Protein 4N1L (pdb70)

GO terms:
  GO:0007283 spermatogenesis (P, IMP)

InterPro domains:
  IPR001611 Leucine-rich repeat [PF13516] (727-750)
  IPR001611 Leucine-rich repeat [PF13516] (898-921)
  IPR001611 Leucine-rich repeat [PF13516] (955-975)
  IPR004020 DAPIN domain [PF02758] (14-89)
  IPR004020 DAPIN domain [PS50824] (1-97)
  IPR004020 DAPIN domain [SM01289] (11-93)
  IPR007111 NACHT nucleoside triphosphat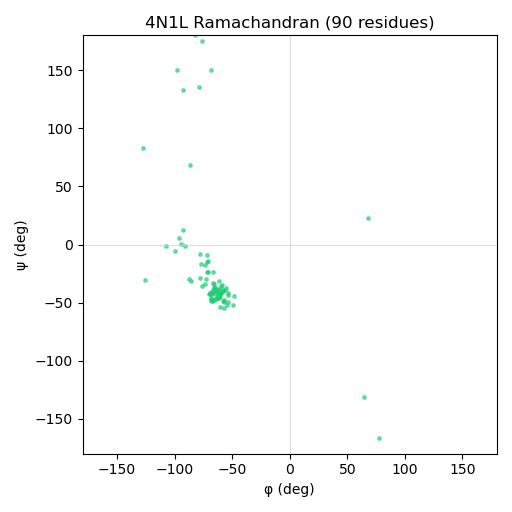ase [PF05729] (178-345)
  IPR007111 NACHT nucleoside triphosphatase [PS50837] (177-381)
  IPR011029 Death-like domain superfamily [G3DSA:1.10.533.10] (1-102)
  IPR011029 Death-like domain superfamily [SSF47986] (8-97)
  IPR027417 P-loop containing nucleoside triphosphate hydrolase [G3DSA:3.40.50.300] (134-325)
  IPR027417 P-loop containing nucleoside triphosphate hydrolase [SSF52540] (150-347)
  IPR032675 Leucine-rich repeat domain superfamily [G3DSA:3.80.10.10] (641-1076)
  IPR041075 NOD1/2, winged helix domain [PF17779] (422-478)
  IPR041267 NACHT, LRR and PYD domains-containing protein, helical domain HD2 [PF17776] (480-597)
  IPR050637 NLRP family, innate immunity and inflammation regulators [PTHR45690] (7-1076)

Foldseek 3Di:
DLCCLVPVQLVVCVVADPVRLQLLLVLVVVVCPDVVHDVCNVQSVPDDSVSNSVSLCVVQPGCRSRVSSLVSCVVVPVVVSVVVVCVVVVVVVVD

CATH classification: 1.10.533.10

Nearest PDB structures (foldseek):
  4n1l-assembly1_A  TM=1.011E+00  e=5.803E-14  Homo sapiens
  4n1j-assembly3_D-2  TM=8.105E-01  e=1.119E-10  Homo sapiens
  4n1k-assembly2_D  TM=8.028E-01  e=1.317E-10  Homo sapiens
  4n1j-assembly3_B  TM=8.018E-01  e=1.468E-10  Homo sapiens
  4n1k-assembly3_A  TM=8.443E-01  e=4.861E-10  Homo sapiens

B-factor: mean 27.58, std 11.86, range [11.33, 104.27]

Solvent-accessible surface area: 6093 Å² total; per-residue (Å²): 122,65,75,17,13,79,122,0,2,51,86,9,0,98,89,4,85,150,135,43,14,86,48,0,20,103,64,0,50,132,58,3,40,127,121,55,23,132,107,4,54,85,52,1,112,156,7,186,41,109,83,0,4,75,12,0,65,135,61,24,83,38,118,134,0,13,46,26,0,34,138,6,0,19,140,25,111,39,117,72,0,24,87,97,1,109,118,53,67,95,168,29,92,158,144

Sequence (95 aa):
SSFFPDFGLLLYLEELNKEELNTFKLFLKETMEPEHGLTPWNEVKKARREDLANLMKKYYPGEKAWSVSSLKIFGKMNRKDLCERAKEEINWSAQL

Radius of gyration: 12.94 Å; Cα contacts (8 Å, |Δi|>4): 64; chains: 1; bounding box: 33×33×27 Å

Secondary structure (DSSP, 8-state):
--HIIIIIHHHHHTTS-HHHHHHHHHHHHHHHTTTS-SHHHHHHHH--HHHHHHHHHHHSTTHHHHHHHHHHHHHTT-HHHHHHHHHHHHHHHH-

Structure (mmCIF, N/CA/C/O backbone):
data_4N1L
#
_entry.id   4N1L
#
_cell.length_a   51.350
_cell.length_b   62.550
_cell.length_c   29.110
_cell.angle_alpha   90.00
_cell.angle_beta   90.00
_cell.angle_gamma   90.00
#
_symmetry.space_group_name_H-M   'P 21 21 2'
#
loop_
_entity.id
_entity.type
_entity.pdbx_description
1 polymer 'NACHT, LRR and PYD domains-containing protein 14'
2 water water
#
loop_
_atom_site.group_PDB
_atom_site.id
_atom_site.type_symbol
_atom_site.label_atom_id
_atom_site.label_alt_id
_atom_site.label_comp_id
_atom_site.label_asym_id
_atom_site.label_entity_id
_atom_site.label_seq_id
_atom_site.pdbx_PDB_ins_code
_atom_site.Cartn_x
_atom_site.Cartn_y
_atom_site.Cartn_z
_atom_site.occupancy
_atom_site.B_iso_or_equiv
_atom_site.auth_seq_id
_atom_site.auth_comp_id
_atom_site.auth_asym_id
_atom_site.auth_atom_id
_atom_site.pdbx_PDB_model_num
ATOM 1 N N . SER A 1 10 ? 8.168 27.596 -5.023 1.00 60.54 7 SER A N 1
ATOM 2 C CA . SER A 1 10 ? 8.290 27.495 -6.472 1.00 65.60 7 SER A CA 1
ATOM 3 C C . SER A 1 10 ? 7.242 26.540 -7.046 1.00 66.25 7 SER A C 1
ATOM 4 O O . SER A 1 10 ? 6.042 26.688 -6.786 1.00 58.96 7 SER A O 1
ATOM 7 N N . SER A 1 11 ? 7.708 25.567 -7.827 1.00 60.32 8 SER A N 1
ATOM 8 C CA . SER A 1 11 ? 6.843 24.579 -8.472 1.00 50.20 8 SER A CA 1
ATOM 9 C C . SER A 1 11 ? 6.757 23.296 -7.645 1.00 38.53 8 SER A C 1
ATOM 10 O O . SER A 1 11 ? 6.157 22.303 -8.064 1.00 28.06 8 SER A O 1
ATOM 13 N N . PHE A 1 12 ? 7.367 23.337 -6.465 1.00 43.49 9 PHE A N 1
ATOM 14 C CA . PHE A 1 12 ? 7.423 22.200 -5.549 1.00 33.07 9 PHE A CA 1
ATOM 15 C C . PHE A 1 12 ? 6.057 21.534 -5.321 1.00 25.56 9 PHE A C 1
ATOM 16 O O . PHE A 1 12 ? 5.920 20.311 -5.342 1.00 19.96 9 PHE A O 1
ATOM 24 N N . PHE A 1 13 ? 5.037 22.341 -5.113 1.00 30.54 10 PHE A N 1
ATOM 25 C CA . PHE A 1 13 ? 3.779 21.797 -4.631 1.00 26.92 10 PHE A CA 1
ATOM 26 C C . PHE A 1 13 ? 3.070 20.897 -5.661 1.00 26.06 10 PHE A C 1
ATOM 27 O O . PHE A 1 13 ? 2.694 19.778 -5.319 1.00 31.10 10 PHE A O 1
ATOM 35 N N . PRO A 1 14 ? 2.938 21.332 -6.929 1.00 30.75 11 PRO A N 1
ATOM 36 C CA . PRO A 1 14 ? 2.399 20.331 -7.863 1.00 31.44 11 PRO A CA 1
ATOM 37 C C . PRO A 1 14 ? 3.366 19.169 -8.154 1.00 33.39 11 PRO A C 1
ATOM 38 O O . PRO A 1 14 ? 2.940 18.005 -8.196 1.00 28.11 11 PRO A O 1
ATOM 42 N N . ASP A 1 15 ? 4.649 19.475 -8.336 1.00 30.58 12 ASP A N 1
ATOM 43 C CA . ASP A 1 15 ? 5.619 18.446 -8.691 1.00 22.66 12 ASP A CA 1
ATOM 44 C C . ASP A 1 15 ? 5.740 17.378 -7.612 1.00 25.53 12 ASP A C 1
ATOM 45 O O . ASP A 1 15 ? 5.725 16.187 -7.918 1.00 22.48 12 ASP A O 1
ATOM 50 N N . PHE A 1 16 ? 5.837 17.805 -6.351 1.00 21.67 13 PHE A N 1
ATOM 51 C CA . PHE A 1 16 ? 6.156 16.886 -5.258 1.00 21.23 13 PHE A CA 1
ATOM 52 C C . PHE A 1 16 ? 5.157 16.910 -4.107 1.00 22.95 13 PHE A C 1
ATOM 53 O O . PHE A 1 16 ? 4.964 15.898 -3.437 1.00 20.29 13 PHE A O 1
ATOM 61 N N . GLY A 1 17 ? 4.545 18.067 -3.872 1.00 25.56 14 GLY A N 1
ATOM 62 C CA . GLY A 1 17 ? 3.716 18.283 -2.694 1.00 26.06 14 GLY A CA 1
ATOM 63 C C . GLY A 1 17 ? 2.516 17.367 -2.577 1.00 19.87 14 GLY A C 1
ATOM 64 O O . GLY A 1 17 ? 2.326 16.712 -1.547 1.00 25.83 14 GLY A O 1
ATOM 65 N N . LEU A 1 18 ? 1.697 17.335 -3.617 1.00 20.03 15 LEU A N 1
ATOM 66 C CA . LEU A 1 18 ? 0.492 16.517 -3.633 1.00 21.88 15 LEU A CA 1
ATOM 67 C C . LEU A 1 18 ? 0.747 15.070 -3.200 1.00 22.87 15 LEU A C 1
ATOM 68 O O . LEU A 1 18 ? 0.055 14.558 -2.330 1.00 15.22 15 LEU A O 1
ATOM 73 N N . LEU A 1 19 ? 1.730 14.415 -3.817 1.00 17.08 16 LEU A N 1
ATOM 74 C CA . LEU A 1 19 ? 2.059 13.036 -3.466 1.00 15.38 16 LEU A CA 1
ATOM 75 C C . LEU A 1 19 ? 2.519 12.928 -2.011 1.00 13.69 16 LEU A C 1
ATOM 76 O O . LEU A 1 19 ? 2.091 12.035 -1.283 1.00 15.15 16 LEU A O 1
ATOM 81 N N . LEU A 1 20 ? 3.392 13.835 -1.586 1.00 14.43 17 LEU A N 1
ATOM 82 C CA . LEU A 1 20 ? 3.900 13.806 -0.219 1.00 18.21 17 LEU A CA 1
ATOM 83 C C . LEU A 1 20 ? 2.749 13.844 0.797 1.00 19.23 17 LEU A C 1
ATOM 84 O O . LEU A 1 20 ? 2.771 13.156 1.823 1.00 16.17 17 LEU A O 1
ATOM 89 N N . TYR A 1 21 ? 1.735 14.640 0.496 1.00 15.87 18 TYR A N 1
ATOM 90 C CA . TYR A 1 21 ? 0.599 14.797 1.411 1.00 17.27 18 TYR A CA 1
ATOM 91 C C . TYR A 1 21 ? -0.335 13.583 1.363 1.00 15.42 18 TYR A C 1
ATOM 92 O O . TYR A 1 21 ? -0.903 13.187 2.374 1.00 22.72 18 TYR A O 1
ATOM 101 N N . LEU A 1 22 ? -0.498 12.998 0.186 1.00 13.54 19 LEU A N 1
ATOM 102 C CA . LEU A 1 22 ? -1.303 11.784 0.049 1.00 17.88 19 LEU A CA 1
ATOM 103 C C . LEU A 1 22 ? -0.699 10.658 0.875 1.00 19.89 19 LEU A C 1
ATOM 104 O O . LEU A 1 22 ? -1.413 9.800 1.402 1.00 18.43 19 LEU A O 1
ATOM 109 N N . GLU A 1 23 ? 0.625 10.679 1.003 1.00 19.09 20 GLU A N 1
ATOM 110 C CA . GLU A 1 23 ? 1.336 9.693 1.812 1.00 17.88 20 GLU A CA 1
ATOM 111 C C . GLU A 1 23 ? 1.135 9.883 3.316 1.00 22.53 20 GLU A C 1
ATOM 112 O O . GLU A 1 23 ? 1.540 9.028 4.094 1.00 23.92 20 GLU A O 1
ATOM 118 N N . GLU A 1 24 ? 0.515 10.988 3.731 1.00 18.03 21 GLU A N 1
ATOM 119 C CA . GLU A 1 24 ? 0.209 11.199 5.145 1.00 22.48 21 GLU A CA 1
ATOM 120 C C . GLU A 1 24 ? -1.206 10.732 5.476 1.00 24.32 21 GLU A C 1
ATOM 121 O O . GLU A 1 24 ? -1.661 10.813 6.621 1.00 18.40 21 GLU A O 1
ATOM 127 N N . LEU A 1 25 ? -1.887 10.225 4.458 1.00 17.94 22 LEU A N 1
ATOM 128 C CA . LEU A 1 25 ? -3.203 9.621 4.615 1.00 20.01 22 LEU A CA 1
ATOM 129 C C . LEU A 1 25 ? -3.037 8.124 4.817 1.00 21.37 22 LEU A C 1
ATOM 130 O O . LEU A 1 25 ? -2.310 7.484 4.060 1.00 18.08 22 LEU A O 1
ATOM 135 N N . ASN A 1 26 ? -3.717 7.554 5.807 1.00 18.25 23 ASN A N 1
ATOM 136 C CA . ASN A 1 26 ? -3.721 6.099 5.960 1.00 22.54 23 ASN A CA 1
ATOM 137 C C . ASN A 1 26 ? -4.768 5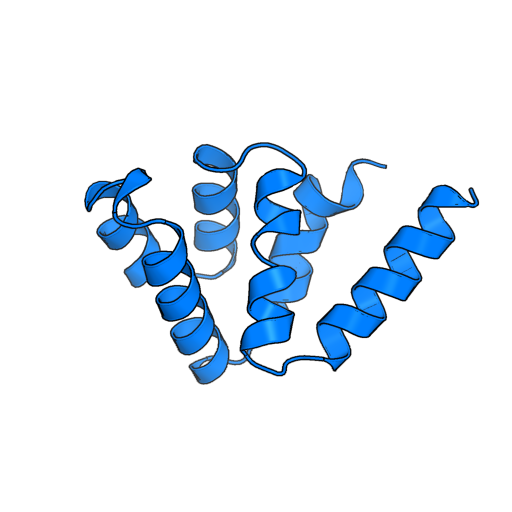.509 5.020 1.00 22.88 23 ASN A C 1
ATOM 138 O O . ASN A 1 26 ? -5.435 6.256 4.324 1.00 19.76 23 ASN A O 1
ATOM 143 N N . LYS A 1 27 ? -4.920 4.187 5.013 1.00 23.34 24 LYS A N 1
ATOM 144 C CA . LYS A 1 27 ? -5.737 3.531 3.996 1.00 28.24 24 LYS A CA 1
ATOM 145 C C . LYS A 1 27 ? -7.182 4.013 4.026 1.00 26.66 24 LYS A C 1
ATOM 146 O O . LYS A 1 27 ? -7.771 4.264 2.974 1.00 26.06 24 LYS A O 1
ATOM 152 N N . GLU A 1 28 ? -7.739 4.170 5.227 1.00 23.08 25 GLU A N 1
ATOM 153 C CA . GLU A 1 28 ? -9.118 4.632 5.380 1.00 24.00 25 GLU A CA 1
ATOM 154 C C . GLU A 1 28 ? -9.278 6.090 4.945 1.00 23.53 25 GLU A C 1
ATOM 155 O O . GLU A 1 28 ? -10.266 6.454 4.306 1.00 19.70 25 GLU A O 1
ATOM 161 N N . GLU A 1 29 ? -8.301 6.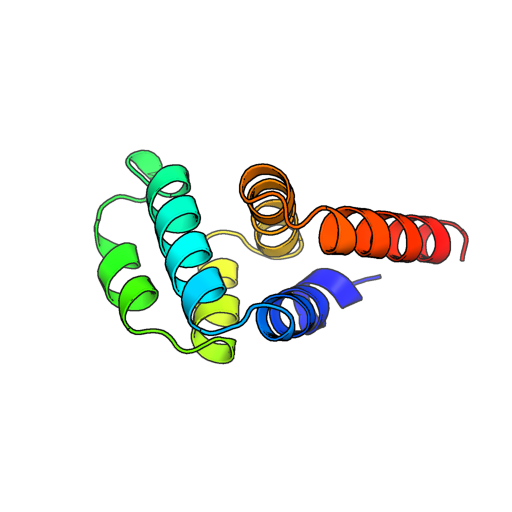924 5.301 1.00 20.02 26 GLU A N 1
ATOM 162 C CA . GLU A 1 29 ? -8.326 8.338 4.931 1.00 19.20 26 GLU A CA 1
ATOM 163 C C . GLU A 1 29 ? -8.211 8.530 3.418 1.00 18.34 26 GLU A C 1
ATOM 164 O O . GLU A 1 29 ? -8.793 9.464 2.859 1.00 17.19 26 GLU A O 1
ATOM 170 N N . LEU A 1 30 ? -7.456 7.656 2.756 1.00 16.46 27 LEU A N 1
ATOM 171 C CA . LEU A 1 30 ? -7.315 7.743 1.311 1.00 18.31 27 LEU A CA 1
ATOM 172 C C . LEU A 1 30 ? -8.662 7.455 0.653 1.00 17.55 27 LEU A C 1
ATOM 173 O O . LEU A 1 30 ? -9.011 8.084 -0.333 1.00 18.04 27 LEU A O 1
ATOM 178 N N . ASN A 1 31 ? -9.416 6.508 1.201 1.00 17.26 28 ASN A N 1
ATOM 179 C CA . ASN A 1 31 ? -10.746 6.204 0.666 1.00 20.33 28 ASN A CA 1
ATOM 180 C C . ASN A 1 31 ? -11.728 7.364 0.860 1.00 14.80 28 ASN A C 1
ATOM 181 O O . ASN A 1 31 ? -12.537 7.663 -0.020 1.00 17.29 28 ASN A O 1
ATOM 186 N N . THR A 1 32 ? -11.641 8.012 2.010 1.00 20.67 29 THR A N 1
ATOM 187 C CA . THR A 1 32 ? -12.391 9.235 2.287 1.00 17.38 29 THR A CA 1
ATOM 188 C C . THR A 1 32 ? -12.007 10.332 1.285 1.00 16.06 29 THR A C 1
ATOM 189 O O . THR A 1 32 ? -12.866 11.027 0.743 1.00 17.44 29 THR A O 1
ATOM 193 N N . PHE A 1 33 ? -10.706 10.478 1.048 1.00 17.46 30 PHE A N 1
ATOM 194 C CA . PHE A 1 33 ? -10.194 11.434 0.063 1.00 16.22 30 PHE A CA 1
ATOM 195 C C . PHE A 1 33 ? -10.768 11.189 -1.338 1.00 14.65 30 PHE A C 1
ATOM 196 O O . PHE A 1 33 ? -11.195 12.127 -2.008 1.00 12.11 30 PHE A O 1
ATOM 204 N N . LYS A 1 34 ? -10.753 9.935 -1.784 1.00 12.96 31 LYS A N 1
ATOM 205 C CA . LYS A 1 34 ? -11.307 9.593 -3.094 1.00 14.18 31 LYS A CA 1
ATOM 206 C C . LYS A 1 34 ? -12.776 9.994 -3.207 1.00 15.68 31 LYS A C 1
ATOM 207 O O . LYS A 1 34 ? -13.213 10.470 -4.253 1.00 17.31 31 LYS A O 1
ATOM 213 N N . LEU A 1 35 ? -13.529 9.816 -2.130 1.00 15.55 32 LEU A N 1
ATOM 214 C CA . LEU A 1 35 ? -14.956 10.153 -2.147 1.00 15.05 32 LEU A CA 1
ATOM 215 C C . LEU A 1 35 ? -15.170 11.666 -2.244 1.00 15.40 32 LEU A C 1
ATOM 216 O O . LEU A 1 35 ? -15.956 12.120 -3.080 1.00 15.21 32 LEU A O 1
ATOM 221 N N . PHE A 1 36 ? -14.452 12.446 -1.434 1.00 14.86 33 PHE A N 1
ATOM 222 C CA . PHE A 1 36 ? -14.440 13.909 -1.586 1.00 15.52 33 PHE A CA 1
ATOM 223 C C . PHE A 1 36 ? -14.032 14.344 -3.004 1.00 16.78 33 PHE A C 1
ATOM 224 O O . PHE A 1 36 ? -14.561 15.328 -3.540 1.00 13.60 33 PHE A O 1
ATOM 232 N N . LEU A 1 37 ? -13.083 13.623 -3.604 1.00 16.47 34 LEU A N 1
ATOM 233 C CA . LEU A 1 37 ? -12.621 13.945 -4.959 1.00 14.64 34 LEU A CA 1
ATOM 234 C C . LEU A 1 37 ? -13.723 13.656 -5.983 1.00 17.21 34 LEU A C 1
ATOM 235 O O . LEU A 1 37 ? -13.986 14.472 -6.865 1.00 17.21 34 LEU A O 1
ATOM 240 N N . LYS A 1 38 ? -14.362 12.496 -5.872 1.00 15.63 35 LYS A N 1
ATOM 241 C CA . LYS A 1 38 ? -15.516 12.184 -6.726 1.00 18.02 35 LYS A CA 1
ATOM 242 C C . LYS A 1 38 ? -16.572 13.288 -6.626 1.00 19.04 35 LYS A C 1
ATOM 243 O O . LYS A 1 38 ? -17.130 13.756 -7.632 1.00 19.41 35 LYS A O 1
ATOM 249 N N . GLU A 1 39 ? -16.812 13.723 -5.402 1.00 14.63 36 GLU A N 1
ATOM 250 C CA . GLU A 1 39 ? -17.857 14.699 -5.123 1.00 22.72 36 GLU A CA 1
ATOM 251 C C . GLU A 1 39 ? -17.548 16.061 -5.719 1.00 22.55 36 GLU A C 1
ATOM 252 O O . GLU A 1 39 ? -18.465 16.782 -6.138 1.00 22.65 36 GLU A O 1
ATOM 258 N N . THR A 1 40 ? -16.262 16.407 -5.776 1.00 18.68 37 THR A N 1
ATOM 259 C CA . THR A 1 40 ? -15.855 17.696 -6.327 1.00 20.33 37 THR A CA 1
ATOM 260 C C . THR A 1 40 ? -15.701 17.623 -7.856 1.00 21.87 37 THR A C 1
ATOM 26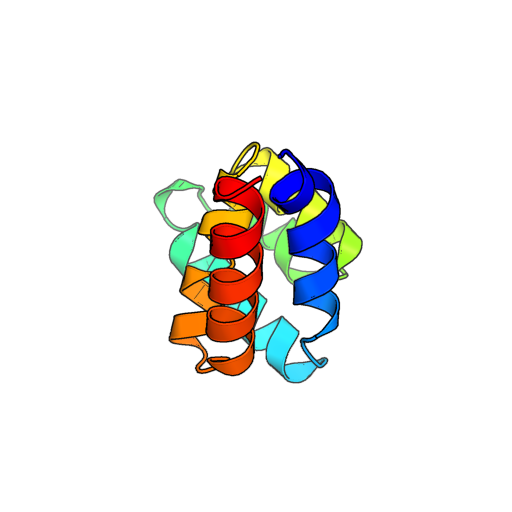1 O O . THR A 1 40 ? -15.954 18.604 -8.553 1.00 30.62 37 THR A O 1
ATOM 265 N N . M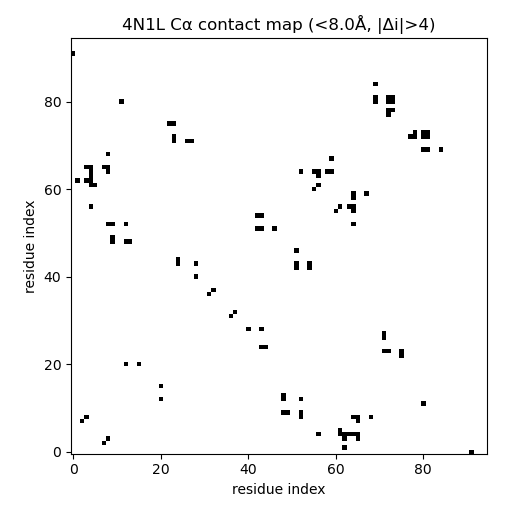ET A 1 41 ? -15.314 16.467 -8.389 1.00 20.74 38 MET A N 1
ATOM 266 C CA . MET A 1 41 ? -15.119 16.356 -9.830 1.00 22.91 38 MET A CA 1
ATOM 267 C C . MET A 1 41 ? -16.447 16.220 -10.581 1.00 25.45 38 MET A C 1
ATOM 268 O O . MET A 1 41 ? -16.538 16.619 -11.736 1.00 25.70 38 MET A O 1
ATOM 273 N N . GLU A 1 42 ? -17.465 15.652 -9.935 1.00 24.20 39 GLU A N 1
ATOM 274 C CA . GLU A 1 42 ? -18.781 15.484 -10.563 1.00 26.72 39 GLU A CA 1
ATOM 275 C C . GLU A 1 42 ? -19.742 16.605 -10.146 1.00 26.84 39 GLU A C 1
ATOM 276 O O . GLU A 1 42 ? -19.656 17.116 -9.032 1.00 27.33 39 GLU A O 1
ATOM 282 N N . PRO A 1 43 ? -20.695 16.970 -11.023 1.00 33.54 40 PRO A N 1
ATOM 283 C CA . PRO A 1 43 ? -20.967 16.360 -12.326 1.00 33.47 40 PRO A CA 1
ATOM 284 C C . PRO A 1 43 ? -20.206 17.005 -13.472 1.00 38.68 40 PRO A C 1
ATOM 285 O O . PRO A 1 43 ? -20.372 16.550 -14.600 1.00 40.69 40 PRO A O 1
ATOM 289 N N . GLU A 1 44 ? -19.414 18.038 -13.196 1.00 32.01 41 GLU A N 1
ATOM 290 C CA . GLU A 1 44 ? -18.708 18.744 -14.266 1.00 36.87 41 GLU A CA 1
ATOM 291 C C . GLU A 1 44 ? -17.823 17.802 -15.075 1.00 42.26 41 GLU A C 1
ATOM 292 O O . GLU A 1 44 ? -17.961 17.713 -16.291 1.00 37.24 41 GLU A O 1
ATOM 298 N N . HIS A 1 45 ? -16.931 17.079 -14.406 1.00 38.55 42 HIS A N 1
ATOM 299 C CA . HIS A 1 45 ? -15.969 16.241 -15.122 1.00 38.08 42 HIS A CA 1
ATOM 300 C C . HIS A 1 45 ? -16.580 14.950 -15.610 1.00 47.26 42 HIS A C 1
ATOM 301 O O . HIS A 1 45 ? -15.948 14.198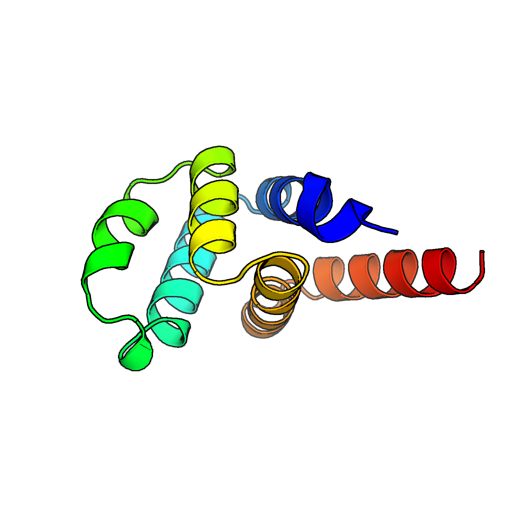 -16.354 1.00 48.54 42 HIS A O 1
ATOM 308 N N . GLY A 1 46 ? -17.809 14.690 -15.185 1.00 37.01 43 GLY A N 1
ATOM 309 C CA . GLY A 1 46 ? -18.503 13.509 -15.642 1.00 44.18 43 GLY A CA 1
ATOM 310 C C . GLY A 1 46 ? -18.016 12.266 -14.936 1.00 39.49 43 GLY A C 1
ATOM 311 O O . GLY A 1 46 ? -17.294 12.344 -13.942 1.00 42.86 43 GLY A O 1
ATOM 312 N N . LEU A 1 47 ? -18.393 11.113 -15.475 1.00 38.86 44 LEU A N 1
ATOM 313 C CA . LEU A 1 47 ? -18.237 9.848 -14.776 1.00 38.63 44 LEU A CA 1
ATOM 314 C C . LEU A 1 47 ? -17.016 9.066 -15.230 1.00 37.06 44 LEU A C 1
ATOM 315 O O . LEU A 1 47 ? -16.702 8.023 -14.657 1.00 38.86 44 LEU A O 1
ATOM 320 N N . THR A 1 48 ? -16.326 9.567 -16.252 1.00 32.67 45 THR A N 1
ATOM 321 C CA . THR A 1 48 ? -15.130 8.884 -16.770 1.00 34.38 45 THR A CA 1
ATOM 322 C C . THR A 1 48 ? -13.953 8.810 -15.781 1.00 34.60 45 THR A C 1
ATOM 323 O O . THR A 1 48 ? -13.353 7.747 -15.631 1.00 42.79 45 THR A O 1
ATOM 327 N N . PRO A 1 49 ? -13.599 9.930 -15.116 1.00 33.61 46 PRO A N 1
ATOM 328 C CA . PRO A 1 49 ? -12.427 9.833 -14.230 1.00 27.79 46 PRO A CA 1
ATOM 329 C C . PRO A 1 49 ? -12.596 8.919 -13.004 1.00 22.30 46 PRO A C 1
ATOM 330 O O . PRO A 1 49 ? -11.599 8.441 -12.463 1.00 26.35 46 PRO A O 1
ATOM 334 N N . TRP A 1 50 ? -13.827 8.694 -12.565 1.00 23.80 47 TRP A N 1
ATOM 335 C CA . TRP A 1 50 ? -14.085 7.922 -11.348 1.00 21.14 47 TRP A CA 1
ATOM 336 C C . TRP A 1 50 ? -13.517 6.508 -11.419 1.00 23.43 47 TRP A C 1
ATOM 337 O O . TRP A 1 50 ? -13.046 5.976 -10.423 1.00 19.27 47 TRP A O 1
ATOM 348 N N . ASN A 1 51 ? -13.536 5.906 -12.601 1.00 24.88 48 ASN A N 1
ATOM 349 C CA . ASN A 1 51 ? -12.979 4.566 -12.754 1.00 29.19 48 ASN A CA 1
ATOM 350 C C . ASN A 1 51 ? -11.472 4.521 -12.507 1.00 28.23 48 ASN A C 1
ATOM 351 O O . ASN A 1 51 ? -10.970 3.563 -11.916 1.00 28.78 48 ASN A O 1
ATOM 356 N N . GLU A 1 52 ? -10.761 5.559 -12.943 1.00 26.44 49 GLU A N 1
ATOM 357 C CA . GLU A 1 52 ? -9.330 5.686 -12.661 1.00 25.68 49 GLU A CA 1
ATOM 358 C C . GLU A 1 52 ? -9.097 5.942 -11.173 1.00 26.11 49 GLU A C 1
ATOM 359 O O . GLU A 1 52 ? -8.260 5.298 -10.542 1.00 23.98 49 GLU A O 1
ATOM 365 N N . VAL A 1 53 ? -9.838 6.908 -10.632 1.00 25.01 50 VAL A N 1
ATOM 366 C CA . VAL A 1 53 ? -9.722 7.288 -9.231 1.00 20.07 50 VAL A CA 1
ATOM 367 C C . VAL A 1 53 ? -9.890 6.107 -8.297 1.00 22.11 50 VAL A C 1
ATOM 368 O O . VAL A 1 53 ? -9.038 5.870 -7.456 1.00 20.71 50 VAL A O 1
ATOM 372 N N . LYS A 1 54 ? -10.970 5.350 -8.446 1.00 20.98 51 LYS A N 1
ATOM 373 C CA . LYS A 1 54 ? -11.311 4.402 -7.397 1.00 25.13 51 LYS A CA 1
ATOM 374 C C . LYS A 1 54 ? -10.358 3.211 -7.341 1.00 33.59 51 LYS A C 1
ATOM 375 O O . LYS A 1 54 ? -10.327 2.500 -6.339 1.00 39.51 51 LYS A O 1
ATOM 381 N N . LYS A 1 55 ? -9.559 3.005 -8.386 1.00 25.60 52 LYS A N 1
ATOM 382 C CA . LYS A 1 55 ? -8.584 1.921 -8.360 1.00 35.09 52 LYS A CA 1
ATOM 383 C C . LYS A 1 55 ? -7.144 2.427 -8.209 1.00 31.70 52 LYS A C 1
ATOM 384 O O . LYS A 1 55 ? -6.209 1.632 -8.139 1.00 35.48 52 LYS A O 1
ATOM 390 N N . ALA A 1 56 ? -6.959 3.742 -8.141 1.00 25.96 53 ALA A N 1
ATOM 391 C CA . ALA A 1 56 ? -5.605 4.304 -8.111 1.00 24.88 53 ALA A CA 1
ATOM 392 C C . ALA A 1 56 ? -4.924 4.221 -6.748 1.00 24.71 53 ALA A C 1
ATOM 393 O O . ALA A 1 56 ? -5.529 4.516 -5.717 1.00 23.14 53 ALA A O 1
ATOM 395 N N . ARG A 1 57 ? -3.656 3.822 -6.752 1.00 26.53 54 ARG A N 1
ATOM 396 C CA . ARG A 1 57 ? -2.802 3.995 -5.585 1.00 19.83 54 ARG A CA 1
ATOM 397 C C . ARG A 1 57 ? -2.399 5.470 -5.534 1.00 24.62 54 ARG A C 1
ATOM 398 O O . ARG A 1 57 ? -2.706 6.226 -6.461 1.00 23.71 54 ARG A O 1
ATOM 406 N N . ARG A 1 58 ? -1.689 5.878 -4.482 1.00 21.28 55 ARG A N 1
ATOM 407 C CA . ARG A 1 58 ? -1.391 7.296 -4.265 1.00 23.04 55 ARG A CA 1
ATOM 408 C C . ARG A 1 58 ? -0.647 7.964 -5.429 1.00 22.75 55 ARG A C 1
ATOM 409 O O . ARG A 1 58 ? -1.052 9.026 -5.903 1.00 15.85 55 ARG A O 1
ATOM 417 N N . GLU A 1 59 ? 0.427 7.348 -5.908 1.00 23.37 56 GLU A N 1
ATOM 418 C CA . GLU A 1 59 ? 1.187 7.989 -6.967 1.00 21.69 56 GLU A CA 1
ATOM 419 C C . GLU A 1 59 ? 0.311 8.124 -8.200 1.00 23.18 56 GLU A C 1
ATOM 420 O O . GLU A 1 59 ? 0.316 9.154 -8.863 1.00 23.97 56 GLU A O 1
ATOM 426 N N . ASP A 1 60 ? -0.465 7.088 -8.486 1.00 21.82 57 ASP A N 1
ATOM 427 C CA . ASP A 1 60 ? -1.360 7.110 -9.635 1.00 27.24 57 ASP A CA 1
ATOM 428 C C . ASP A 1 60 ? -2.463 8.157 -9.457 1.00 24.67 57 ASP A C 1
ATOM 429 O O . ASP A 1 60 ? -2.870 8.812 -10.422 1.00 22.07 57 ASP A O 1
ATOM 434 N N . LEU A 1 61 ? -2.939 8.324 -8.228 1.00 24.07 58 LEU A N 1
ATOM 435 C CA . LEU A 1 61 ? -3.986 9.311 -7.963 1.00 21.29 58 LEU A CA 1
ATOM 436 C C . LEU A 1 61 ? -3.456 10.724 -8.177 1.00 18.90 58 LEU A C 1
ATOM 437 O O . LEU A 1 61 ? -4.143 11.551 -8.759 1.00 21.53 58 LEU A O 1
ATOM 442 N N . ALA A 1 62 ? -2.241 11.000 -7.707 1.00 18.63 59 ALA A N 1
ATOM 443 C CA . ALA A 1 62 ? -1.646 12.325 -7.886 1.00 21.90 59 ALA A CA 1
ATOM 444 C C . ALA A 1 62 ? -1.503 12.653 -9.366 1.00 24.93 59 ALA A C 1
ATOM 445 O O . ALA A 1 62 ? -1.780 13.771 -9.785 1.00 24.24 59 ALA A O 1
ATOM 447 N N . ASN A 1 63 ? -1.061 11.676 -10.154 1.00 23.62 60 ASN A N 1
ATOM 448 C CA . ASN A 1 63 ? -0.889 11.880 -11.583 1.00 22.84 60 ASN A CA 1
ATOM 449 C C . ASN A 1 63 ? -2.209 12.139 -12.307 1.00 21.35 60 ASN A C 1
ATOM 450 O O . ASN A 1 63 ? -2.296 12.994 -13.182 1.00 21.18 60 ASN A O 1
ATOM 455 N N . LEU A 1 64 ? -3.253 11.410 -11.946 1.00 21.76 61 LEU A N 1
ATOM 456 C CA . LEU A 1 64 ? -4.492 11.581 -12.681 1.00 21.79 61 LEU A CA 1
ATOM 457 C C . LEU A 1 64 ? -5.150 12.908 -12.302 1.00 20.82 61 LEU A C 1
ATOM 458 O O . LEU A 1 64 ? -5.736 13.565 -13.154 1.00 18.42 61 LEU A O 1
ATOM 463 N N . MET A 1 65 ? -5.005 13.329 -11.046 1.00 15.95 62 MET A N 1
ATOM 464 C CA . MET A 1 65 ? -5.520 14.635 -10.640 1.00 16.92 62 MET A CA 1
ATOM 465 C C . MET A 1 65 ? -4.872 15.753 -11.443 1.00 16.48 62 MET A C 1
ATOM 466 O O . MET A 1 65 ? -5.527 16.743 -11.766 1.00 16.77 62 MET A O 1
ATOM 471 N N . LYS A 1 66 ? -3.592 15.598 -11.773 1.00 17.33 63 LYS A N 1
ATOM 472 C CA . LYS A 1 66 ? -2.881 16.651 -12.499 1.00 19.03 63 LYS A CA 1
ATOM 473 C C . LYS A 1 66 ? -3.296 16.739 -13.966 1.00 21.27 63 LYS A C 1
ATOM 474 O O . LYS A 1 66 ? -3.067 17.766 -14.613 1.00 21.08 63 LYS A O 1
ATOM 480 N N . LYS A 1 67 ? -3.928 15.685 -14.486 1.00 21.57 64 LYS A N 1
ATOM 481 C CA . LYS A 1 67 ? -4.483 15.724 -15.846 1.00 17.53 64 LYS A CA 1
ATOM 482 C C . LYS A 1 67 ? -5.696 16.642 -15.902 1.00 23.79 64 LYS A C 1
ATOM 483 O O . LYS A 1 67 ? -5.854 17.426 -16.832 1.00 19.50 64 LYS A O 1
ATOM 489 N N . TYR A 1 68 ? -6.550 16.545 -14.887 1.00 20.69 65 TYR A N 1
ATOM 490 C CA . TYR A 1 68 ? -7.790 17.304 -14.858 1.00 18.50 65 TYR A CA 1
ATOM 491 C C . TYR A 1 68 ? -7.612 18.683 -14.239 1.00 22.62 65 TYR A C 1
ATOM 492 O O . TYR A 1 68 ? -8.327 19.628 -14.584 1.00 23.48 65 TYR A O 1
ATOM 501 N N . TYR A 1 69 ? -6.658 18.780 -13.315 1.00 19.70 66 TYR A N 1
ATOM 502 C CA . TYR A 1 69 ? -6.394 19.995 -12.556 1.00 21.30 66 TYR A CA 1
ATOM 503 C C . TYR A 1 69 ? -4.905 20.311 -12.690 1.00 21.18 66 TYR A C 1
ATOM 504 O O . TYR A 1 69 ? -4.113 19.960 -11.820 1.00 18.54 66 TYR A O 1
ATOM 513 N N . PRO A 1 70 ? -4.517 20.965 -13.797 1.00 24.94 67 PRO A N 1
ATOM 514 C CA . PRO A 1 70 ? -3.090 21.088 -14.094 1.00 27.14 67 PRO A CA 1
ATOM 515 C C . PRO A 1 70 ? -2.365 21.992 -13.106 1.00 30.59 67 PRO A C 1
ATOM 516 O O . PRO A 1 70 ? -2.973 22.906 -12.545 1.00 28.00 67 PRO A O 1
ATOM 520 N N . GLY A 1 71 ? -1.084 21.714 -12.894 1.00 30.43 68 GLY A N 1
ATOM 521 C CA . GLY A 1 71 ? -0.226 22.567 -12.091 1.00 34.23 68 GLY A CA 1
ATOM 522 C C . GLY A 1 71 ? -0.646 22.638 -10.644 1.00 34.49 68 GLY A C 1
ATOM 523 O O . GLY A 1 71 ? -0.895 21.613 -10.003 1.00 41.30 68 GLY A O 1
ATOM 524 N N . GLU A 1 72 ? -0.736 23.856 -10.125 1.00 33.91 69 GLU A N 1
ATOM 525 C CA . GLU A 1 72 ? -1.093 24.056 -8.729 1.00 33.34 69 GLU A CA 1
ATOM 526 C C . GLU A 1 72 ? -2.552 23.724 -8.446 1.00 26.09 69 GLU A C 1
ATOM 527 O O . GLU A 1 72 ? -2.944 23.606 -7.295 1.00 29.28 69 GLU A O 1
ATOM 533 N N . LYS A 1 73 ? -3.357 23.584 -9.491 1.00 22.55 70 LYS A N 1
ATOM 534 C CA . LYS A 1 73 ? -4.774 23.312 -9.301 1.00 23.39 70 LYS A CA 1
ATOM 535 C C . LYS A 1 73 ? -5.018 21.974 -8.594 1.00 23.72 70 LYS A C 1
ATOM 536 O O . LYS A 1 73 ? -5.903 21.877 -7.752 1.00 24.07 70 LYS A O 1
ATOM 542 N N . ALA A 1 74 ? -4.225 20.956 -8.921 1.00 19.28 71 ALA A N 1
ATOM 543 C CA . ALA A 1 74 ? -4.346 19.646 -8.286 1.00 18.88 71 ALA A CA 1
ATOM 544 C C . ALA A 1 74 ? -4.014 19.762 -6.807 1.00 21.06 71 ALA A C 1
ATOM 545 O O . ALA A 1 74 ? -4.634 19.126 -5.959 1.00 20.10 71 ALA A O 1
ATOM 547 N N . TRP A 1 75 ? -3.013 20.581 -6.524 1.00 20.74 72 TRP A N 1
ATOM 548 C CA . TRP A 1 75 ? -2.585 20.859 -5.166 1.00 23.01 72 TRP A CA 1
ATOM 549 C C . TRP A 1 75 ? -3.670 21.624 -4.420 1.00 22.85 72 TRP A C 1
ATOM 550 O O . TRP A 1 75 ? -4.046 21.267 -3.301 1.00 21.59 72 TRP A O 1
ATOM 561 N N . SER A 1 76 ? -4.196 22.662 -5.060 1.00 20.12 73 SER A N 1
ATOM 562 C CA . SER A 1 76 ? -5.238 23.479 -4.441 1.00 23.80 73 SER A CA 1
ATOM 563 C C . SER A 1 76 ? -6.504 22.674 -4.111 1.00 21.98 73 SER A C 1
ATOM 564 O O . SER A 1 76 ? -7.091 22.830 -3.039 1.00 18.01 73 SER A O 1
ATOM 567 N N . VAL A 1 77 ? -6.925 21.815 -5.031 1.00 20.45 74 VAL A N 1
ATOM 568 C CA . VAL A 1 77 ? -8.098 20.965 -4.803 1.00 16.76 74 VAL A CA 1
ATOM 569 C C . VAL A 1 77 ? -7.873 20.025 -3.612 1.00 17.29 74 VAL A C 1
ATOM 570 O O . VAL A 1 77 ? -8.764 19.825 -2.790 1.00 16.29 74 VAL A O 1
ATOM 574 N N A SER A 1 78 ? -6.676 19.454 -3.518 0.43 16.32 75 SER A N 1
ATOM 575 N N B SER A 1 78 ? -6.680 19.452 -3.523 0.57 16.58 75 SER A N 1
ATOM 576 C CA A SER A 1 78 ? -6.386 18.502 -2.448 0.43 18.00 75 SER A CA 1
ATOM 577 C CA B SER A 1 78 ? -6.390 18.509 -2.452 0.57 18.01 75 SER A CA 1
ATOM 578 C C A SER A 1 78 ? -6.399 19.181 -1.082 0.43 18.11 75 SER A C 1
ATOM 579 C C B SER A 1 78 ? -6.416 19.188 -1.087 0.57 17.79 75 SER A C 1
ATOM 580 O O A SER A 1 78 ? -6.862 18.599 -0.105 0.43 18.06 75 SER A O 1
ATOM 581 O O B SER A 1 78 ? -6.902 18.616 -0.116 0.57 18.24 75 SER A O 1
ATOM 586 N N . LEU A 1 79 ? -5.899 20.410 -1.016 1.00 19.78 76 LEU A N 1
ATOM 587 C CA . LEU A 1 79 ? -5.823 21.124 0.256 1.00 18.88 76 LEU A CA 1
ATOM 588 C C . LEU A 1 79 ? -7.205 21.380 0.829 1.00 19.61 76 LEU A C 1
ATOM 589 O O . LEU A 1 79 ? -7.428 21.211 2.023 1.00 17.87 76 LEU A O 1
ATOM 594 N N . LYS A 1 80 ? -8.129 21.800 -0.032 1.00 17.98 77 LYS A N 1
ATOM 595 C CA . LYS A 1 80 ? -9.497 22.046 0.390 1.00 22.57 77 LYS A CA 1
ATOM 596 C C . LYS A 1 80 ? -10.114 20.765 0.928 1.00 17.96 77 LYS A C 1
ATOM 597 O O . LYS A 1 80 ? -10.788 20.783 1.947 1.00 20.02 77 LYS A O 1
ATOM 603 N N . ILE A 1 81 ? -9.853 19.648 0.259 1.00 16.56 78 ILE A N 1
ATOM 604 C CA . ILE A 1 81 ? -10.350 18.358 0.729 1.00 15.63 78 ILE A CA 1
ATOM 605 C C . ILE A 1 81 ? -9.768 17.981 2.096 1.00 16.08 78 ILE A C 1
ATOM 606 O O . ILE A 1 81 ? -10.513 17.536 2.985 1.00 15.45 78 ILE A O 1
ATOM 611 N N . PHE A 1 82 ? -8.457 18.173 2.280 1.00 15.29 79 PHE A N 1
ATOM 612 C CA . PHE A 1 82 ? -7.835 17.912 3.590 1.00 16.04 79 PHE A CA 1
ATOM 613 C C . PHE A 1 82 ? -8.561 18.680 4.684 1.00 21.96 79 PHE A C 1
ATOM 614 O O . PHE A 1 82 ? -8.817 18.148 5.764 1.00 21.85 79 PHE A O 1
ATOM 622 N N . GLY A 1 83 ? -8.909 19.931 4.396 1.00 16.34 80 GLY A N 1
ATOM 623 C CA . GLY A 1 83 ? -9.631 20.738 5.356 1.00 16.87 80 GLY A CA 1
ATOM 624 C C . GLY A 1 83 ? -11.033 20.212 5.635 1.00 21.33 80 GLY A C 1
ATOM 625 O O . GLY A 1 83 ? -11.486 20.217 6.776 1.00 22.82 80 GLY A O 1
ATOM 626 N N . LYS A 1 84 ? -11.716 19.735 4.602 1.00 18.97 81 LYS A N 1
ATOM 627 C CA . LYS A 1 84 ? -13.067 19.221 4.783 1.00 23.55 81 LYS A CA 1
ATOM 628 C C . LYS A 1 84 ? -13.079 17.882 5.499 1.00 22.76 81 LYS A C 1
ATOM 629 O O . LYS A 1 84 ? -14.044 17.553 6.207 1.00 19.80 81 LYS A O 1
ATOM 635 N N . MET A 1 85 ? -12.018 17.100 5.335 1.00 16.03 82 MET A N 1
ATOM 636 C CA . MET A 1 85 ? -11.993 15.796 5.993 1.00 20.91 82 MET A CA 1
ATOM 637 C C . MET A 1 85 ? -11.315 15.886 7.366 1.00 20.82 82 MET A C 1
ATOM 638 O O . MET A 1 85 ? -11.032 14.868 7.998 1.00 23.81 82 MET A O 1
ATOM 643 N N . ASN A 1 86 ? -11.115 17.122 7.830 1.00 16.85 83 ASN A N 1
ATOM 644 C CA . ASN A 1 86 ? -10.616 17.432 9.178 1.00 26.14 83 ASN A CA 1
ATOM 645 C C . ASN A 1 86 ? -9.172 17.024 9.389 1.00 24.44 83 ASN A C 1
ATOM 646 O O . ASN A 1 86 ? -8.742 16.827 10.526 1.00 22.28 83 ASN A O 1
ATOM 651 N N . ARG A 1 87 ? -8.414 16.901 8.301 1.00 17.79 84 ARG A N 1
ATOM 652 C CA . ARG A 1 87 ? -6.969 16.737 8.430 1.00 17.18 84 ARG A CA 1
ATOM 653 C C . ARG A 1 87 ? -6.358 18.119 8.510 1.00 20.96 84 ARG A C 1
ATOM 654 O O . ARG A 1 87 ? -5.652 18.554 7.596 1.00 17.90 84 ARG A O 1
ATOM 662 N N . LYS A 1 88 ? -6.629 18.802 9.618 1.00 20.22 85 LYS A N 1
ATOM 663 C CA . LYS A 1 88 ? -6.197 20.181 9.811 1.00 16.36 85 LYS A CA 1
ATOM 664 C C . LYS A 1 88 ? -4.692 20.293 10.018 1.00 19.79 85 LYS A C 1
ATOM 665 O O . LYS A 1 88 ? -4.109 21.356 9.781 1.00 20.10 85 LYS A O 1
ATOM 671 N N . ASP A 1 89 ? -4.064 19.209 10.473 1.00 14.83 86 ASP A N 1
ATOM 672 C CA . ASP A 1 89 ? -2.611 19.174 10.564 1.00 20.99 86 ASP A CA 1
ATOM 673 C C . ASP A 1 89 ? -2.008 19.419 9.174 1.00 17.97 86 ASP A C 1
ATOM 674 O O . ASP A 1 89 ? -1.037 20.152 9.027 1.00 20.66 86 ASP A O 1
ATOM 679 N N . LEU A 1 90 ? -2.603 18.829 8.148 1.00 16.58 87 LEU A N 1
ATOM 680 C CA . LEU A 1 90 ? -2.109 19.010 6.782 1.00 19.48 87 LEU A CA 1
ATOM 681 C C . LEU A 1 90 ? -2.320 20.449 6.305 1.00 20.18 87 LEU A C 1
ATOM 682 O O . LEU A 1 90 ? -1.439 21.035 5.682 1.00 20.95 87 LEU A O 1
ATOM 687 N N . CYS A 1 91 ? -3.473 21.035 6.615 1.00 17.49 88 CYS A N 1
ATOM 688 C CA . CYS A 1 91 ? -3.725 22.426 6.228 1.00 20.74 88 CYS A CA 1
ATOM 689 C C . CYS A 1 91 ? -2.703 23.361 6.868 1.00 20.47 88 CYS A C 1
ATOM 690 O O . CYS A 1 91 ? -2.229 24.325 6.250 1.00 19.57 88 CYS A O 1
ATOM 693 N N . GLU A 1 92 ? -2.349 23.054 8.106 1.00 18.41 89 GLU A N 1
ATOM 694 C CA . GLU A 1 92 ? -1.406 23.875 8.845 1.00 22.30 89 GLU A CA 1
ATOM 695 C C . GLU A 1 92 ? 0.002 23.763 8.268 1.00 23.14 89 GLU A C 1
ATOM 696 O O . GLU A 1 92 ? 0.701 24.759 8.150 1.00 21.53 89 GLU A O 1
ATOM 702 N N . ARG A 1 93 ? 0.416 22.546 7.933 1.00 19.99 90 ARG A N 1
ATOM 703 C CA . ARG A 1 93 ? 1.732 22.329 7.338 1.00 22.11 90 ARG A CA 1
ATOM 704 C C . ARG A 1 93 ? 1.819 23.037 5.987 1.00 17.86 90 ARG A C 1
ATOM 705 O O . ARG A 1 93 ? 2.845 23.625 5.653 1.00 20.23 90 ARG A O 1
ATOM 713 N N . ALA A 1 94 ? 0.732 22.999 5.219 1.00 20.17 91 ALA A N 1
ATOM 714 C CA . ALA A 1 94 ? 0.701 23.664 3.920 1.00 22.95 91 ALA A CA 1
ATOM 715 C C . ALA A 1 94 ? 0.890 25.173 4.076 1.00 19.30 91 ALA A C 1
ATOM 716 O O . ALA A 1 94 ? 1.702 25.788 3.368 1.00 20.05 91 ALA A O 1
ATOM 718 N N . LYS A 1 95 ? 0.167 25.757 5.025 1.00 19.30 92 LYS A N 1
ATOM 719 C CA . LYS A 1 95 ? 0.330 27.169 5.350 1.00 23.78 92 LYS A CA 1
ATOM 720 C C . LYS A 1 95 ? 1.797 27.493 5.653 1.00 22.96 92 LYS A C 1
ATOM 721 O O . LYS A 1 95 ? 2.347 28.439 5.099 1.00 24.45 92 LYS A O 1
ATOM 727 N N . GLU A 1 96 ? 2.426 26.697 6.513 1.00 17.80 93 GLU A N 1
ATOM 728 C CA . GLU A 1 96 ? 3.805 26.954 6.922 1.00 20.10 93 GLU A CA 1
ATOM 729 C C . GLU A 1 96 ? 4.728 26.978 5.705 1.00 25.19 93 GLU A C 1
ATOM 730 O O . GLU A 1 96 ? 5.504 27.922 5.518 1.00 24.74 93 GLU A O 1
ATOM 736 N N . GLU A 1 97 ? 4.595 25.954 4.866 1.00 16.46 94 GLU A N 1
ATOM 737 C CA . GLU A 1 97 ? 5.435 25.778 3.687 1.00 22.41 94 GLU A CA 1
ATOM 738 C C . GLU A 1 97 ? 5.216 26.849 2.631 1.00 22.80 94 GLU A C 1
ATOM 739 O O . GLU A 1 97 ? 6.177 27.425 2.108 1.00 20.85 94 GLU A O 1
ATOM 745 N N . ILE A 1 98 ? 3.957 27.108 2.303 1.00 22.17 95 ILE A N 1
ATOM 746 C CA . ILE A 1 98 ? 3.635 28.138 1.322 1.00 24.57 95 ILE A CA 1
ATOM 747 C C . ILE A 1 98 ? 4.107 29.520 1.793 1.00 27.11 95 ILE A C 1
ATOM 748 O O . ILE A 1 98 ? 4.723 30.256 1.026 1.00 26.01 95 ILE A O 1
ATOM 753 N N . ASN A 1 99 ? 3.845 29.859 3.055 1.00 23.67 96 ASN A N 1
ATOM 754 C CA . ASN A 1 99 ? 4.274 31.148 3.597 1.00 27.70 96 ASN A CA 1
ATOM 755 C C . ASN A 1 99 ? 5.805 31.343 3.608 1.00 32.62 96 ASN A C 1
ATOM 756 O O . ASN A 1 99 ? 6.302 32.419 3.260 1.00 32.53 96 ASN A O 1
ATOM 761 N N . TRP A 1 100 ? 6.545 30.308 3.999 1.00 27.39 97 TRP A N 1
ATOM 762 C CA . TRP A 1 100 ? 8.008 30.370 3.982 1.00 23.21 97 TRP A CA 1
ATOM 763 C C . TRP A 1 100 ? 8.562 30.527 2.562 1.00 28.73 97 TRP A C 1
ATOM 764 O O . TRP A 1 100 ? 9.427 31.365 2.320 1.00 29.91 97 TRP A O 1
ATOM 775 N N . SER A 1 101 ? 8.048 29.725 1.633 1.00 29.16 98 SER A N 1
ATOM 776 C CA . SER A 1 101 ? 8.457 29.766 0.232 1.00 31.85 98 SER A CA 1
ATOM 777 C C . SER A 1 101 ? 8.256 31.124 -0.438 1.00 35.56 98 SER A C 1
ATOM 778 O O . SER A 1 101 ? 9.087 31.548 -1.230 1.00 35.84 98 SER A O 1
ATOM 781 N N . ALA A 1 102 ? 7.148 31.795 -0.135 1.00 39.19 99 ALA A N 1
ATOM 782 C CA . ALA A 1 102 ? 6.864 33.098 -0.740 1.00 39.46 99 ALA A CA 1
ATOM 783 C C . ALA A 1 102 ? 7.785 34.181 -0.183 1.00 48.73 99 ALA A C 1
ATOM 784 O O . ALA A 1 102 ? 8.018 35.208 -0.827 1.00 50.70 99 ALA A O 1
ATOM 786 N N . GLN A 1 103 ? 8.300 33.939 1.019 1.00 39.02 10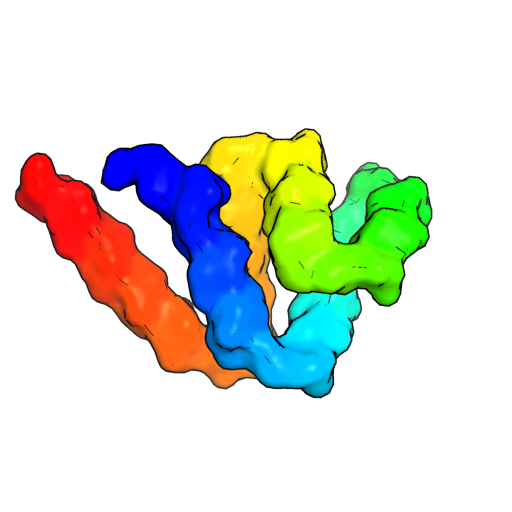0 GLN A N 1
ATOM 787 C CA . GLN A 1 103 ? 9.197 34.870 1.693 1.00 49.66 100 GLN A CA 1
ATOM 788 C C . GLN A 1 103 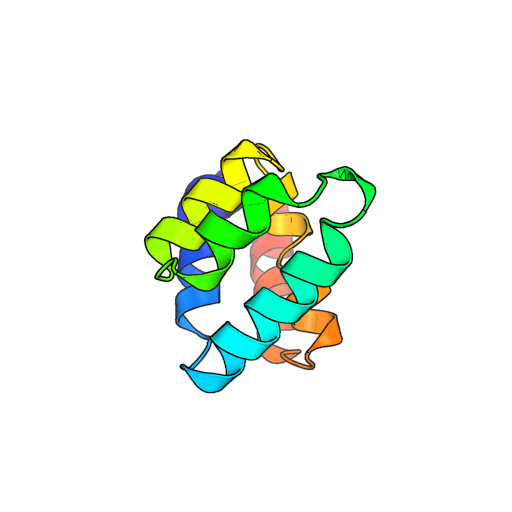? 10.616 34.809 1.114 1.00 45.50 100 GLN A C 1
ATOM 789 O O . GLN A 1 103 ? 11.426 35.709 1.327 1.00 50.11 100 GLN A O 1
ATOM 795 N N . LEU A 1 104 ? 10.904 33.735 0.387 1.00 44.78 101 LEU A N 1
ATOM 796 C CA . LEU A 1 104 ? 12.235 33.498 -0.163 1.00 51.91 101 LEU A CA 1
ATOM 797 C C . LEU A 1 104 ? 12.602 34.529 -1.228 1.00 51.18 101 LEU A C 1
ATOM 798 O O . LEU A 1 104 ? 12.984 34.177 -2.347 1.00 64.77 101 LEU A O 1
#

Organism: Homo sapiens (NCBI:txid9606)